Protein AF-A0A137QZU5-F1 (afdb_monomer)

Solvent-accessible surface area (backbone atoms only — not comparable to full-atom values): 6065 Å² total; per-residue (Å²): 135,88,63,57,78,78,42,48,64,58,50,53,48,53,58,33,65,40,64,36,90,90,76,73,49,22,55,32,37,74,77,68,73,47,74,85,72,81,84,87,70,87,69,70,92,68,66,62,59,70,68,57,49,54,49,52,53,52,51,52,53,52,48,55,52,50,49,54,49,52,52,52,50,51,53,51,51,50,55,57,56,51,72,75,51,76,80,82,74,74,80,78,80,80,85,128

Secondary structure (DSSP, 8-state):
---HHHHHHHHHHHHHHSPPTTTS--HHHHHHSSPPPP-----GGG---HHHHHHHHHHHHHHHHHHHHHHHHHHHHHHHHHHTSPP---------

pLDDT: mean 80.57, std 13.17, range [49.06, 96.31]

Sequence (96 aa):
QRNWVEKVLLAKFAINSSISASTGYAPFELNGGYMPSMIKEVRDDNSPPQGIKKFANVALANLAAAHDVIIKARVFQTQQANKCRLPTSRPTTLYT

Mean predicted aligned error: 14.5 Å

Nearest PDB structures (foldseek):
  4bac-assembly1_B-2  TM=5.602E-01  e=3.873E-01  Human spumaretrovirus
  3oyi-assembly1_B  TM=5.672E-01  e=5.141E-01  Human spumaretrovirus
  3s3o-assembly1_B-2  TM=5.581E-01  e=5.923E-01  Human spumaretrovirus
  3s3n-assembly1_B-2  TM=5.593E-01  e=7.326E-01  Human spumaretrovirus
  4ikf-assembly1_B  TM=5.338E-01  e=1.044E+00  Human spumaretrovirus

Foldseek 3Di:
DPPVVLCPVVVVLCQQQDQDPVPRDGVCCVPPVDRDDQDPDDDPPPPDPPVVVVNNVVVVVVVVVVVVVVVVVVVVVVVVVVVVDDPPDDPPPDDD

Structure (mmCIF, N/CA/C/O backbone):
data_AF-A0A137QZU5-F1
#
_entry.id   AF-A0A137QZU5-F1
#
loop_
_atom_site.group_PDB
_atom_site.id
_atom_site.type_symbol
_atom_site.label_atom_id
_atom_site.label_alt_id
_atom_site.label_comp_id
_atom_site.label_asym_id
_atom_site.label_entity_id
_atom_site.lab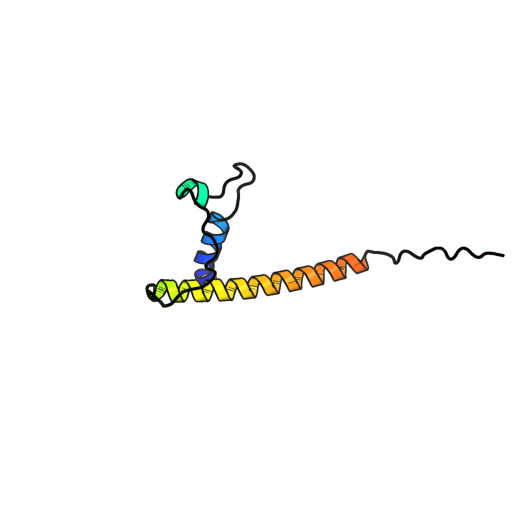el_seq_id
_atom_site.pdbx_PDB_ins_code
_atom_site.Cartn_x
_atom_site.Cartn_y
_atom_site.Cartn_z
_atom_site.occupancy
_atom_site.B_iso_or_equiv
_atom_site.auth_seq_id
_atom_site.auth_comp_id
_atom_site.auth_asym_id
_atom_site.auth_atom_id
_atom_site.pdbx_PDB_model_num
ATOM 1 N N . GLN A 1 1 ? -6.297 -8.616 -11.550 1.00 58.12 1 GLN A N 1
ATOM 2 C CA . GLN A 1 1 ? -6.244 -8.819 -10.084 1.00 58.12 1 GLN A CA 1
ATOM 3 C C . GLN A 1 1 ? -7.671 -9.074 -9.597 1.00 58.12 1 GLN A C 1
ATOM 5 O O . GLN A 1 1 ? -8.516 -8.236 -9.873 1.00 58.12 1 GLN A O 1
ATOM 10 N N . ARG A 1 2 ? -7.990 -10.238 -9.005 1.00 79.75 2 ARG A N 1
ATOM 11 C CA . ARG A 1 2 ? -9.384 -10.614 -8.643 1.00 79.75 2 ARG A CA 1
ATOM 12 C C . ARG A 1 2 ? -9.736 -10.382 -7.164 1.00 79.75 2 ARG A C 1
ATOM 14 O O . ARG A 1 2 ? -10.908 -10.321 -6.827 1.00 79.75 2 ARG A O 1
ATOM 21 N N . ASN A 1 3 ? -8.744 -10.179 -6.299 1.00 83.12 3 ASN A N 1
ATOM 22 C CA . ASN A 1 3 ? -8.900 -9.980 -4.853 1.00 83.12 3 ASN A CA 1
ATOM 23 C C . ASN A 1 3 ? -8.972 -8.496 -4.447 1.00 83.12 3 ASN A C 1
ATOM 25 O O . ASN A 1 3 ? -8.337 -8.066 -3.486 1.00 83.12 3 ASN A O 1
ATOM 29 N N . TRP A 1 4 ? -9.699 -7.679 -5.210 1.00 84.12 4 TRP A N 1
ATOM 30 C CA . TRP A 1 4 ? -9.718 -6.226 -5.007 1.00 84.12 4 TRP A CA 1
ATOM 31 C C . TRP A 1 4 ? -10.254 -5.832 -3.622 1.00 84.12 4 TRP A C 1
ATOM 33 O O . TRP A 1 4 ? -9.697 -4.925 -3.012 1.00 84.12 4 TRP A O 1
ATOM 43 N N . VAL A 1 5 ? -11.241 -6.566 -3.093 1.00 84.00 5 VAL A N 1
ATOM 44 C CA . VAL A 1 5 ? -11.837 -6.344 -1.761 1.00 84.00 5 VAL A CA 1
ATOM 45 C C . VAL A 1 5 ? -10.777 -6.385 -0.655 1.00 84.00 5 VAL A C 1
ATOM 47 O O . VAL A 1 5 ? -10.709 -5.482 0.174 1.00 84.00 5 VAL A O 1
ATOM 50 N N . GLU A 1 6 ? -9.881 -7.373 -0.687 1.00 80.81 6 GLU A N 1
ATOM 51 C CA . GLU A 1 6 ? -8.791 -7.519 0.291 1.00 80.81 6 GLU A CA 1
ATOM 52 C C . GLU A 1 6 ? -7.749 -6.395 0.186 1.00 80.81 6 GLU A C 1
ATOM 54 O O . GLU A 1 6 ? -7.047 -6.086 1.149 1.00 80.81 6 GLU A O 1
ATOM 59 N N . LYS A 1 7 ? -7.639 -5.764 -0.987 1.00 82.75 7 LYS A N 1
ATOM 60 C CA . LYS A 1 7 ? -6.674 -4.693 -1.258 1.00 82.75 7 LYS A CA 1
ATOM 61 C C . LYS A 1 7 ? -7.215 -3.303 -0.929 1.00 82.75 7 LYS A C 1
ATOM 63 O O . LYS A 1 7 ? -6.406 -2.388 -0.803 1.00 82.75 7 LYS A O 1
ATOM 68 N N . VAL A 1 8 ? -8.528 -3.136 -0.731 1.00 87.75 8 VAL A N 1
ATOM 69 C CA . VAL A 1 8 ? -9.149 -1.834 -0.414 1.00 87.75 8 VAL A CA 1
ATOM 70 C C . VAL A 1 8 ? -8.530 -1.208 0.834 1.00 87.75 8 VAL A C 1
ATOM 72 O O . VAL A 1 8 ? -8.170 -0.033 0.819 1.00 87.75 8 VAL A O 1
ATOM 75 N N . LEU A 1 9 ? -8.358 -1.986 1.906 1.00 84.31 9 LEU A N 1
ATOM 76 C CA . LEU A 1 9 ? -7.791 -1.473 3.157 1.00 84.31 9 LEU A CA 1
ATOM 77 C C . LEU A 1 9 ? -6.337 -1.017 2.982 1.00 84.31 9 LEU A C 1
ATOM 79 O O . LEU A 1 9 ? -5.961 0.045 3.476 1.00 84.31 9 LEU A O 1
ATOM 83 N N . LEU A 1 10 ? -5.538 -1.785 2.236 1.00 83.69 10 LEU A N 1
ATOM 84 C CA . LEU A 1 10 ? -4.147 -1.441 1.949 1.00 83.69 10 LEU A CA 1
ATOM 85 C C . LEU A 1 10 ? -4.047 -0.196 1.057 1.00 83.69 10 LEU A C 1
ATOM 87 O O . LEU A 1 10 ? -3.227 0.678 1.318 1.00 83.69 10 LEU A O 1
ATOM 91 N N . ALA A 1 11 ? -4.907 -0.087 0.042 1.00 87.62 11 ALA A N 1
ATOM 92 C CA . ALA A 1 11 ? -4.973 1.083 -0.826 1.00 87.62 11 ALA A CA 1
ATOM 93 C C . ALA A 1 11 ? -5.370 2.340 -0.040 1.00 87.62 11 ALA A C 1
ATOM 95 O O . ALA A 1 11 ? -4.721 3.373 -0.173 1.00 87.62 11 ALA A O 1
ATOM 96 N N . LYS A 1 12 ? -6.376 2.243 0.840 1.00 89.75 12 LYS A N 1
ATOM 97 C CA . LYS A 1 12 ? -6.777 3.342 1.728 1.00 89.75 12 LYS A CA 1
ATOM 98 C C . LYS A 1 12 ? -5.626 3.786 2.631 1.00 89.75 12 LYS A C 1
ATOM 100 O O . LYS A 1 12 ? -5.421 4.984 2.800 1.00 89.75 12 LYS A O 1
ATOM 105 N N . PHE A 1 13 ? -4.880 2.840 3.2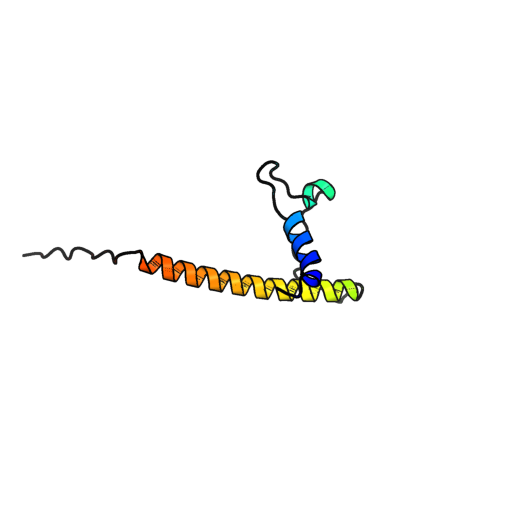01 1.00 88.44 13 PHE A N 1
ATOM 106 C CA . PHE A 1 13 ? -3.709 3.158 4.015 1.00 88.44 13 PHE A CA 1
ATOM 107 C C . PHE A 1 13 ? -2.633 3.873 3.189 1.00 88.44 13 PHE A C 1
ATOM 109 O O . PHE A 1 13 ? -2.204 4.955 3.567 1.00 88.44 13 PHE A O 1
ATOM 116 N N . ALA A 1 14 ? -2.270 3.330 2.023 1.00 90.69 14 ALA A N 1
ATOM 117 C CA . ALA A 1 14 ? -1.270 3.929 1.141 1.00 90.69 14 ALA A CA 1
ATOM 118 C C . ALA A 1 14 ? -1.647 5.355 0.707 1.00 90.69 14 ALA A C 1
ATOM 120 O O . ALA A 1 14 ? -0.804 6.246 0.738 1.00 90.69 14 ALA A O 1
ATOM 121 N N . ILE A 1 15 ? -2.918 5.584 0.359 1.00 93.06 15 ILE A N 1
ATOM 122 C CA . ILE A 1 15 ? -3.425 6.910 -0.016 1.00 93.06 15 ILE A CA 1
ATOM 123 C C . ILE A 1 15 ? -3.334 7.882 1.168 1.00 93.06 15 ILE A C 1
ATOM 125 O O . ILE A 1 15 ? -2.828 8.988 1.006 1.00 93.06 15 ILE A O 1
ATOM 129 N N . ASN A 1 16 ? -3.763 7.476 2.366 1.00 93.62 16 ASN A N 1
ATOM 130 C CA . ASN A 1 16 ? -3.739 8.347 3.547 1.00 93.62 16 ASN A CA 1
ATOM 131 C C . ASN A 1 16 ? -2.332 8.598 4.113 1.00 93.62 16 ASN A C 1
ATOM 133 O O . ASN A 1 16 ? -2.141 9.573 4.840 1.00 93.62 16 ASN A O 1
ATOM 137 N N . SER A 1 17 ? -1.362 7.740 3.788 1.00 92.06 17 SER A N 1
ATOM 138 C CA . SER A 1 17 ? 0.053 7.901 4.142 1.00 92.06 17 SER A CA 1
ATOM 139 C C . SER A 1 17 ? 0.872 8.642 3.082 1.00 92.06 17 SER A C 1
ATOM 141 O O . SER A 1 17 ? 2.029 8.969 3.336 1.00 92.06 17 SER A O 1
ATOM 143 N N . SER A 1 18 ? 0.321 8.894 1.892 1.00 94.31 18 SER A N 1
ATOM 144 C CA . SER A 1 18 ? 1.049 9.589 0.831 1.00 94.31 18 SER A CA 1
ATOM 145 C C . SER A 1 18 ? 1.114 11.084 1.115 1.00 94.31 18 SER A C 1
ATOM 147 O O . SER A 1 18 ? 0.086 11.734 1.302 1.00 94.31 18 SER A O 1
ATOM 149 N N . ILE A 1 19 ? 2.323 11.640 1.073 1.00 94.62 19 ILE A N 1
ATOM 150 C CA . ILE A 1 19 ? 2.540 13.084 1.163 1.00 94.62 19 ILE A CA 1
ATOM 151 C C . ILE A 1 19 ? 2.101 13.730 -0.152 1.00 94.62 19 ILE A C 1
ATOM 153 O O . ILE A 1 19 ? 2.511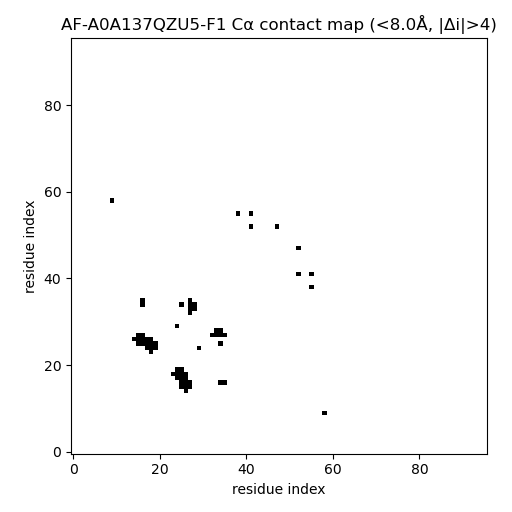 13.303 -1.234 1.00 94.62 19 ILE A O 1
ATOM 157 N N . SER A 1 20 ? 1.261 14.758 -0.062 1.00 94.44 20 SER A N 1
ATOM 158 C CA . SER A 1 20 ? 0.878 15.553 -1.227 1.00 94.44 20 SER A CA 1
ATOM 159 C C . SER A 1 20 ? 1.988 16.531 -1.607 1.00 94.44 20 SER A C 1
ATOM 161 O O . SER A 1 20 ? 2.524 17.235 -0.754 1.00 94.44 20 SER A O 1
ATOM 163 N N . ALA A 1 21 ? 2.281 16.648 -2.903 1.00 96.19 21 ALA A N 1
ATOM 164 C CA . ALA A 1 21 ? 3.250 17.618 -3.411 1.00 96.19 21 ALA A CA 1
ATOM 165 C C . ALA A 1 21 ? 2.798 19.081 -3.234 1.00 96.19 21 ALA A C 1
ATOM 167 O O . ALA A 1 21 ? 3.640 19.969 -3.159 1.00 96.19 21 ALA A O 1
ATOM 168 N N . SER A 1 22 ? 1.487 19.345 -3.172 1.00 96.31 22 SER A N 1
ATOM 169 C CA . SER A 1 22 ? 0.956 20.710 -3.051 1.00 96.31 22 SER A CA 1
ATOM 170 C C . SER A 1 22 ? 0.920 21.223 -1.615 1.00 96.31 22 SER A C 1
ATOM 172 O O . SER A 1 22 ? 1.044 22.424 -1.399 1.00 96.31 22 SER A O 1
ATOM 174 N N . THR A 1 23 ? 0.729 20.333 -0.638 1.00 95.00 23 THR A N 1
ATOM 175 C CA . THR A 1 23 ? 0.599 20.710 0.776 1.00 95.00 23 THR A CA 1
ATOM 176 C C . THR A 1 23 ? 1.803 20.303 1.611 1.00 95.00 23 THR A C 1
ATOM 178 O O . THR A 1 23 ? 1.992 20.860 2.683 1.00 95.00 23 THR A O 1
ATOM 181 N N . GLY A 1 24 ? 2.610 19.340 1.158 1.00 95.75 24 GLY A N 1
ATOM 182 C CA . GLY A 1 24 ? 3.715 18.781 1.938 1.00 95.75 24 GLY A CA 1
ATOM 183 C C . GLY A 1 24 ? 3.273 17.876 3.092 1.00 95.75 24 GLY A C 1
ATOM 184 O O . GLY A 1 24 ? 4.127 17.399 3.830 1.00 95.75 24 GLY A O 1
ATOM 185 N N . TYR A 1 25 ? 1.970 17.598 3.219 1.00 94.44 25 TYR A N 1
ATOM 186 C CA . TYR A 1 25 ? 1.396 16.783 4.293 1.00 94.44 25 TYR A CA 1
ATOM 187 C C . TYR A 1 25 ? 0.630 15.583 3.745 1.00 94.44 25 TYR A C 1
ATOM 189 O O . TYR A 1 25 ? 0.039 15.641 2.659 1.00 94.44 25 TYR A O 1
ATOM 197 N N . ALA A 1 26 ? 0.600 14.505 4.523 1.00 95.75 26 ALA A N 1
ATOM 198 C CA . ALA A 1 26 ? -0.282 13.374 4.282 1.00 95.75 26 ALA A CA 1
ATOM 199 C C . ALA A 1 26 ? -1.638 13.539 4.997 1.00 95.75 26 ALA A C 1
ATOM 201 O O . ALA A 1 26 ? -1.712 14.155 6.065 1.00 95.75 26 ALA A O 1
ATOM 202 N N . PRO A 1 27 ? -2.727 12.937 4.483 1.00 96.06 27 PRO A N 1
ATOM 203 C CA . PRO A 1 27 ? -4.036 12.984 5.137 1.00 96.06 27 PRO A CA 1
ATOM 204 C C . PRO A 1 27 ? -4.056 12.504 6.597 1.00 96.06 27 PRO A C 1
ATOM 206 O O . PRO A 1 27 ? -4.833 13.031 7.393 1.00 96.06 27 PRO A O 1
ATOM 209 N N . PHE A 1 28 ? -3.225 11.526 6.977 1.00 93.62 28 PHE A N 1
ATOM 210 C CA . PHE A 1 28 ? -3.113 11.106 8.380 1.00 93.62 28 PHE A CA 1
ATOM 211 C C . PHE A 1 28 ? -2.592 12.216 9.299 1.00 93.62 28 PHE A C 1
ATOM 213 O O . PHE A 1 28 ? -3.103 12.384 10.405 1.00 93.62 28 PHE A O 1
ATOM 220 N N . GLU A 1 29 ? -1.633 13.007 8.826 1.00 92.94 29 GLU A N 1
ATOM 221 C CA . GLU A 1 29 ? -1.081 14.127 9.588 1.00 92.94 29 GLU A CA 1
ATOM 222 C C . GLU A 1 29 ? -2.115 15.243 9.734 1.00 92.94 29 GLU A C 1
ATOM 224 O O . GLU A 1 29 ? -2.281 15.784 10.821 1.00 92.94 29 GLU A O 1
ATOM 229 N N . LEU A 1 30 ? -2.874 15.534 8.674 1.00 93.94 30 LEU A N 1
ATOM 230 C CA . LEU A 1 30 ? -3.886 16.593 8.694 1.00 93.94 30 LEU A CA 1
ATOM 231 C C . LEU A 1 30 ? -5.104 16.249 9.559 1.00 93.94 30 LEU A C 1
ATOM 233 O O . LEU A 1 30 ? -5.612 17.109 10.270 1.00 93.94 30 LEU A O 1
ATOM 237 N N . ASN A 1 31 ? -5.577 15.002 9.507 1.00 92.50 31 ASN A N 1
ATOM 238 C CA . ASN A 1 31 ? -6.787 14.597 10.229 1.00 92.50 31 ASN A CA 1
ATOM 239 C C . ASN A 1 31 ? -6.503 14.124 11.660 1.00 92.50 31 ASN A C 1
ATOM 241 O O . ASN A 1 31 ? -7.372 14.226 12.522 1.00 92.50 31 ASN A O 1
ATOM 245 N N . GLY A 1 32 ? -5.325 13.543 11.897 1.00 84.56 32 GLY A N 1
ATOM 246 C CA . GLY A 1 32 ? -4.979 12.888 13.159 1.00 84.56 32 GLY A CA 1
ATOM 247 C C . GLY A 1 32 ? -3.788 13.501 13.887 1.00 84.56 32 GLY A C 1
ATOM 248 O O . GLY A 1 32 ? -3.542 13.129 15.030 1.00 84.56 32 GLY A O 1
ATOM 249 N N . GLY A 1 33 ? -3.036 14.408 13.257 1.00 88.56 33 GLY A N 1
ATOM 250 C CA . GLY A 1 33 ? -1.842 15.023 13.844 1.00 88.56 33 GLY A CA 1
ATOM 251 C C . GLY A 1 33 ? -0.616 14.106 13.914 1.00 88.56 33 GLY A C 1
ATOM 252 O O . GLY A 1 33 ? 0.410 14.514 14.450 1.00 88.56 33 GLY A O 1
ATOM 253 N N . TYR A 1 34 ? -0.690 12.875 13.398 1.00 87.06 34 TYR A N 1
ATOM 254 C CA . TYR A 1 34 ? 0.436 11.941 13.385 1.00 87.06 34 TYR A CA 1
ATOM 255 C C . TYR A 1 34 ? 0.411 11.037 12.152 1.00 87.06 34 TYR A C 1
ATOM 257 O O . TYR A 1 34 ? -0.650 10.641 11.671 1.00 87.06 34 TYR A O 1
ATOM 265 N N . MET A 1 35 ? 1.596 10.658 11.672 1.00 91.81 35 MET A N 1
ATOM 266 C CA . MET A 1 35 ? 1.754 9.599 10.678 1.00 91.81 35 MET A CA 1
ATOM 267 C C . MET A 1 35 ? 1.853 8.242 11.391 1.00 91.81 35 MET A C 1
ATOM 269 O O . MET A 1 35 ? 2.771 8.045 12.195 1.00 91.81 35 MET A O 1
ATOM 273 N N . PRO A 1 36 ? 0.959 7.277 11.115 1.00 84.06 36 PRO A N 1
ATOM 274 C CA . PRO A 1 36 ? 1.088 5.933 11.656 1.00 84.06 36 PRO A CA 1
ATOM 275 C C . PRO A 1 36 ? 2.413 5.305 11.213 1.00 84.06 36 PRO A C 1
ATOM 277 O O . PRO A 1 36 ? 2.669 5.144 10.019 1.00 84.06 36 PRO A O 1
ATOM 280 N N . SER A 1 37 ? 3.259 4.923 12.170 1.00 73.06 37 SER A N 1
ATOM 281 C CA . SER A 1 37 ? 4.441 4.112 11.868 1.00 73.06 37 SER A CA 1
ATOM 282 C C . SER A 1 37 ? 4.028 2.665 11.594 1.00 73.06 37 SER A C 1
ATOM 284 O O . SER A 1 37 ? 3.036 2.184 12.150 1.00 73.06 37 SER A O 1
ATOM 286 N N . MET A 1 38 ? 4.780 1.951 10.753 1.00 66.62 38 MET A N 1
ATOM 287 C CA . MET A 1 38 ? 4.508 0.532 10.525 1.00 66.62 38 MET A CA 1
ATOM 288 C C . MET A 1 38 ? 4.619 -0.255 11.834 1.00 66.62 38 MET A C 1
ATOM 290 O O . MET A 1 38 ? 5.589 -0.104 12.579 1.00 66.62 38 MET A O 1
ATOM 294 N N . ILE A 1 39 ? 3.634 -1.123 12.081 1.00 68.19 39 ILE A N 1
ATOM 295 C CA . ILE A 1 39 ? 3.672 -2.107 13.166 1.00 68.19 39 ILE A CA 1
ATOM 296 C C . ILE A 1 39 ? 4.932 -2.955 12.970 1.00 68.19 39 ILE A C 1
ATOM 298 O O . ILE A 1 39 ? 5.031 -3.701 11.998 1.00 68.19 39 ILE A O 1
ATOM 302 N N . LYS A 1 40 ? 5.904 -2.810 13.876 1.00 65.25 40 LYS A N 1
ATOM 303 C CA . LYS A 1 40 ? 7.154 -3.587 13.858 1.00 65.25 40 LYS A CA 1
ATOM 304 C C . LYS A 1 40 ? 6.953 -5.000 14.407 1.00 65.25 40 LYS A C 1
ATOM 306 O O . LYS A 1 40 ? 7.634 -5.918 13.977 1.00 65.25 40 LYS A O 1
ATOM 311 N N . GLU A 1 41 ? 6.012 -5.160 15.336 1.00 52.84 41 GLU A N 1
ATOM 312 C CA . GLU A 1 41 ? 5.701 -6.423 16.004 1.00 52.84 41 GLU A CA 1
ATOM 313 C C . GLU A 1 41 ? 4.316 -6.331 16.662 1.00 52.84 41 GLU A C 1
ATOM 315 O O . GLU A 1 41 ? 3.955 -5.285 17.206 1.00 52.84 41 GLU A O 1
ATOM 320 N N . VAL A 1 42 ? 3.542 -7.417 16.637 1.00 57.72 42 VAL A N 1
ATOM 321 C CA . VAL A 1 42 ? 2.323 -7.554 17.449 1.00 57.72 42 VAL A CA 1
ATOM 322 C C . VAL A 1 42 ? 2.731 -8.286 18.726 1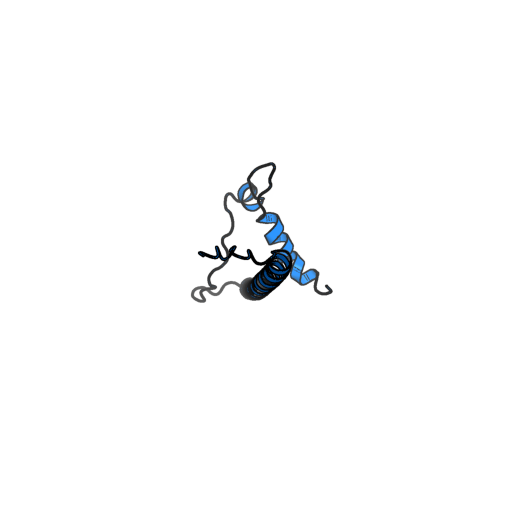.00 57.72 42 VAL A C 1
ATOM 324 O O . VAL A 1 42 ? 2.863 -9.505 18.707 1.00 57.72 42 VAL A O 1
ATOM 327 N N . ARG A 1 43 ? 2.983 -7.556 19.820 1.00 58.41 43 ARG A N 1
ATOM 328 C CA . ARG A 1 43 ? 3.247 -8.183 21.127 1.00 58.41 43 ARG A CA 1
ATOM 329 C C . ARG A 1 43 ? 1.963 -8.808 21.665 1.00 58.41 43 ARG A C 1
ATOM 331 O O . ARG A 1 43 ? 0.903 -8.183 21.611 1.00 58.41 43 ARG A O 1
ATOM 338 N N . ASP A 1 44 ? 2.061 -10.040 22.153 1.00 58.00 44 ASP A N 1
ATOM 339 C CA . ASP A 1 44 ? 0.908 -10.828 22.612 1.00 58.00 44 ASP A CA 1
ATOM 340 C C . ASP A 1 44 ? 0.460 -10.460 24.039 1.00 58.00 44 ASP A C 1
ATOM 342 O O . ASP A 1 44 ? -0.596 -10.891 24.498 1.00 58.00 44 ASP A O 1
ATOM 346 N N . ASP A 1 45 ? 1.234 -9.600 24.703 1.00 60.53 45 ASP A N 1
ATOM 347 C CA . ASP A 1 45 ? 1.142 -9.259 26.125 1.00 60.53 45 ASP A CA 1
ATOM 348 C C . ASP A 1 45 ? -0.203 -8.607 26.510 1.00 60.53 45 ASP A C 1
ATOM 350 O O . ASP A 1 45 ? -0.580 -8.602 27.676 1.00 60.53 45 ASP A O 1
ATOM 354 N N . ASN A 1 46 ? -0.953 -8.100 25.521 1.00 58.94 46 ASN A N 1
ATOM 355 C CA . ASN A 1 46 ? -2.362 -7.714 25.612 1.00 58.94 46 ASN A CA 1
ATOM 356 C C . ASN A 1 46 ? -3.032 -7.966 24.257 1.00 58.94 46 ASN A C 1
ATOM 358 O O . ASN A 1 46 ? -3.227 -7.042 23.469 1.00 58.94 46 ASN A O 1
ATOM 362 N N . SER A 1 47 ? -3.313 -9.239 23.965 1.00 60.78 47 SER A N 1
ATOM 363 C CA . SER A 1 47 ? -3.922 -9.736 22.727 1.00 60.78 47 SER A CA 1
ATOM 364 C C . SER A 1 47 ? -4.908 -8.741 22.074 1.00 60.78 47 SER A C 1
ATOM 366 O O . SER A 1 47 ? -6.063 -8.658 22.509 1.00 60.78 47 SER A O 1
ATOM 368 N N . PRO A 1 48 ? -4.524 -8.036 20.989 1.00 64.56 48 PRO A N 1
ATOM 369 C CA . PRO A 1 48 ? -5.471 -7.213 20.250 1.00 64.56 48 PRO A CA 1
ATOM 370 C C . PRO A 1 48 ? -6.637 -8.070 19.723 1.00 64.56 48 PRO A C 1
ATOM 372 O O . PRO A 1 48 ? -6.426 -9.250 19.410 1.00 64.56 48 PRO A O 1
ATOM 375 N N . PRO A 1 49 ? -7.857 -7.506 19.597 1.00 76.44 49 PRO A N 1
ATOM 376 C CA . PRO A 1 49 ? -9.013 -8.201 19.040 1.00 76.44 49 PRO A CA 1
ATOM 377 C C . PRO A 1 49 ? -8.664 -8.982 17.768 1.00 76.44 49 PRO A C 1
ATOM 379 O O . PRO A 1 49 ? -7.916 -8.497 16.917 1.00 76.44 49 PRO A O 1
ATOM 382 N N . GLN A 1 50 ? -9.227 -10.182 17.603 1.00 78.06 50 GLN A N 1
ATOM 383 C CA . GLN A 1 50 ? -8.844 -11.132 16.546 1.00 78.06 50 GLN A CA 1
ATOM 384 C C . GLN A 1 50 ? -8.844 -10.522 15.130 1.00 78.06 50 GLN A C 1
ATOM 386 O O . GLN A 1 50 ? -8.004 -10.876 14.301 1.00 78.06 50 GLN A O 1
ATOM 391 N N . GLY A 1 51 ? -9.757 -9.585 14.849 1.00 74.62 51 GLY A N 1
ATOM 392 C CA . GLY A 1 51 ? -9.800 -8.858 13.577 1.00 74.62 51 GLY A CA 1
ATOM 393 C C . GLY A 1 51 ? -8.552 -8.004 13.321 1.00 74.62 51 GLY A C 1
ATOM 394 O O . GLY A 1 51 ? -8.032 -8.005 12.207 1.00 74.62 51 GLY A O 1
ATOM 395 N N . ILE A 1 52 ? -8.020 -7.352 14.358 1.00 75.31 52 ILE A N 1
ATOM 396 C CA . ILE A 1 52 ? -6.797 -6.540 14.287 1.00 75.31 52 ILE A CA 1
ATOM 397 C C . ILE A 1 52 ? -5.580 -7.438 14.048 1.00 75.31 52 ILE A C 1
ATOM 399 O O . ILE A 1 52 ? -4.764 -7.129 13.183 1.00 75.31 52 ILE A O 1
ATOM 403 N N . LYS A 1 53 ? -5.496 -8.591 14.729 1.00 79.69 53 LYS A N 1
ATOM 404 C CA . LYS A 1 53 ? -4.432 -9.588 14.493 1.00 79.69 53 LYS A CA 1
ATOM 405 C C . LYS A 1 53 ? -4.439 -10.099 13.049 1.00 79.69 53 LYS A C 1
ATOM 407 O O . LYS A 1 53 ? -3.401 -10.116 12.392 1.00 79.69 53 LYS A O 1
ATOM 412 N N . LYS A 1 54 ? -5.615 -10.464 12.522 1.00 83.75 54 LYS A N 1
ATOM 413 C CA . LYS A 1 54 ? -5.767 -10.914 11.126 1.00 83.75 54 LYS A CA 1
ATOM 414 C C . LYS A 1 54 ? -5.332 -9.834 10.136 1.00 83.75 54 LYS A C 1
ATOM 416 O O . LYS A 1 54 ? -4.575 -10.129 9.215 1.00 83.75 54 LYS A O 1
ATOM 421 N N . PHE A 1 55 ? -5.766 -8.591 10.346 1.00 81.19 55 PHE A N 1
ATOM 422 C CA . PHE A 1 55 ? -5.367 -7.470 9.501 1.00 81.19 55 PHE A CA 1
ATOM 423 C C . PHE A 1 55 ? -3.853 -7.228 9.543 1.00 81.19 55 PHE A C 1
ATOM 425 O O . PHE A 1 55 ? -3.230 -7.143 8.488 1.00 81.19 55 PHE A O 1
ATOM 432 N N . ALA A 1 56 ? -3.258 -7.171 10.738 1.00 79.81 56 ALA A N 1
ATOM 433 C CA . ALA A 1 56 ? -1.826 -6.941 10.9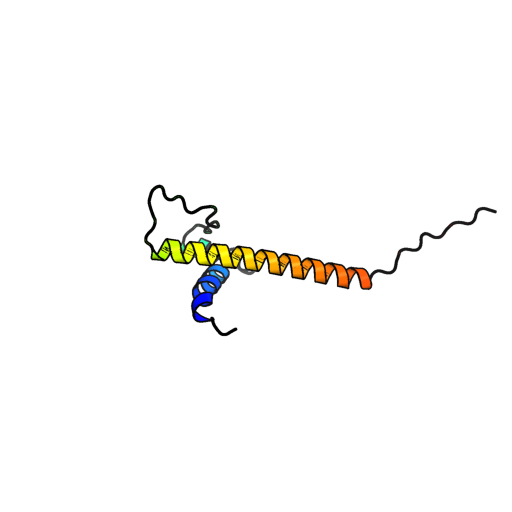11 1.00 79.81 56 ALA A CA 1
ATOM 434 C C . ALA A 1 56 ? -0.985 -8.028 10.222 1.00 79.81 56 ALA A C 1
ATOM 436 O O . ALA A 1 56 ? -0.046 -7.706 9.498 1.00 79.81 56 ALA A O 1
ATOM 437 N N . ASN A 1 57 ? -1.372 -9.301 10.354 1.00 83.38 57 ASN A N 1
ATOM 438 C CA . ASN A 1 57 ? -0.685 -10.414 9.693 1.00 83.38 57 ASN A CA 1
ATOM 439 C C . ASN A 1 57 ? -0.772 -10.326 8.162 1.00 83.38 57 ASN A C 1
ATOM 441 O O . ASN A 1 57 ? 0.228 -10.515 7.471 1.00 83.38 57 ASN A O 1
ATOM 445 N N . VAL A 1 58 ? -1.947 -9.991 7.617 1.00 84.75 58 VAL A N 1
ATOM 446 C CA . VAL A 1 58 ? -2.118 -9.790 6.168 1.00 84.75 58 VAL A CA 1
ATOM 447 C C . VAL A 1 58 ? -1.327 -8.573 5.680 1.00 84.75 58 VAL A C 1
ATOM 449 O O . VAL A 1 58 ? -0.729 -8.617 4.603 1.00 84.75 58 VAL A O 1
ATOM 452 N N . ALA A 1 59 ? -1.291 -7.487 6.453 1.00 79.06 59 ALA A N 1
ATOM 453 C CA . ALA A 1 59 ? -0.503 -6.302 6.131 1.00 79.06 59 ALA A CA 1
ATOM 454 C C . ALA A 1 59 ? 1.002 -6.619 6.101 1.00 79.06 59 ALA A C 1
ATOM 456 O O . ALA A 1 59 ? 1.670 -6.266 5.130 1.00 79.06 59 ALA A O 1
ATOM 457 N N . LEU A 1 60 ? 1.510 -7.355 7.095 1.00 83.44 60 LEU A N 1
ATOM 458 C CA . LEU A 1 60 ? 2.903 -7.814 7.157 1.00 83.44 60 LEU A CA 1
ATOM 459 C C . LEU A 1 60 ? 3.268 -8.714 5.969 1.00 83.44 60 LEU A C 1
ATOM 461 O O . LEU A 1 60 ? 4.284 -8.486 5.314 1.00 83.44 60 LEU A O 1
ATOM 465 N N . ALA A 1 61 ? 2.416 -9.684 5.628 1.00 85.19 61 ALA A N 1
ATOM 466 C CA . ALA A 1 61 ? 2.650 -10.567 4.485 1.00 85.19 61 ALA A CA 1
ATOM 467 C C . ALA A 1 61 ? 2.665 -9.803 3.148 1.00 85.19 61 ALA A C 1
ATOM 469 O O . ALA A 1 61 ? 3.530 -10.028 2.301 1.00 85.19 61 ALA A O 1
ATOM 470 N N . ASN A 1 62 ? 1.735 -8.858 2.960 1.00 81.56 62 ASN A N 1
ATOM 471 C CA . ASN A 1 62 ? 1.711 -8.004 1.772 1.00 81.56 62 ASN A CA 1
ATOM 472 C C . ASN A 1 62 ? 2.953 -7.110 1.679 1.00 81.56 62 ASN A C 1
ATOM 474 O O . ASN A 1 62 ? 3.440 -6.870 0.575 1.00 81.56 62 ASN A O 1
ATOM 478 N N . LEU A 1 63 ? 3.458 -6.622 2.813 1.00 80.81 63 LEU A N 1
ATOM 479 C CA . LEU A 1 63 ? 4.656 -5.793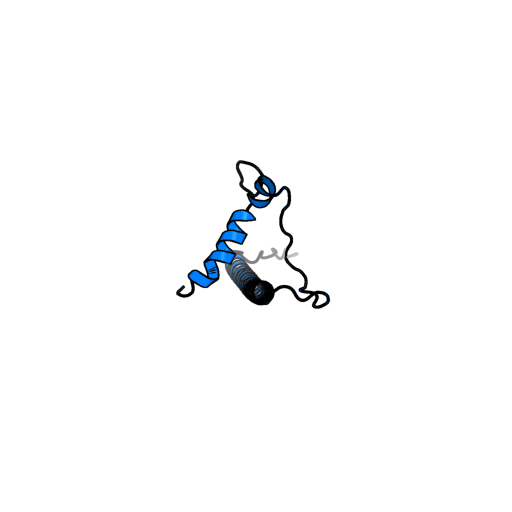 2.862 1.00 80.81 63 LEU A CA 1
ATOM 480 C C . LEU A 1 63 ? 5.900 -6.582 2.445 1.00 80.81 63 LEU A C 1
ATOM 482 O O . LEU A 1 63 ? 6.656 -6.104 1.601 1.00 80.81 63 LEU A O 1
ATOM 486 N N . ALA A 1 64 ? 6.076 -7.797 2.971 1.00 84.94 64 ALA A N 1
ATOM 487 C CA . ALA A 1 64 ? 7.165 -8.685 2.568 1.00 84.94 64 ALA A CA 1
ATOM 488 C C . ALA A 1 64 ? 7.114 -8.978 1.057 1.00 84.94 64 ALA A C 1
ATOM 490 O O . ALA A 1 64 ? 8.104 -8.802 0.350 1.00 84.94 64 ALA A O 1
ATOM 491 N N . ALA A 1 65 ? 5.927 -9.300 0.533 1.00 86.12 65 ALA A N 1
ATOM 492 C CA . ALA A 1 65 ? 5.743 -9.525 -0.898 1.00 86.12 65 ALA A CA 1
ATOM 493 C C . ALA A 1 65 ? 6.057 -8.274 -1.743 1.00 86.12 65 ALA A C 1
ATOM 495 O O . ALA A 1 65 ? 6.696 -8.374 -2.790 1.00 86.12 65 ALA A O 1
ATOM 496 N N . ALA A 1 66 ? 5.627 -7.087 -1.302 1.00 80.31 66 ALA A 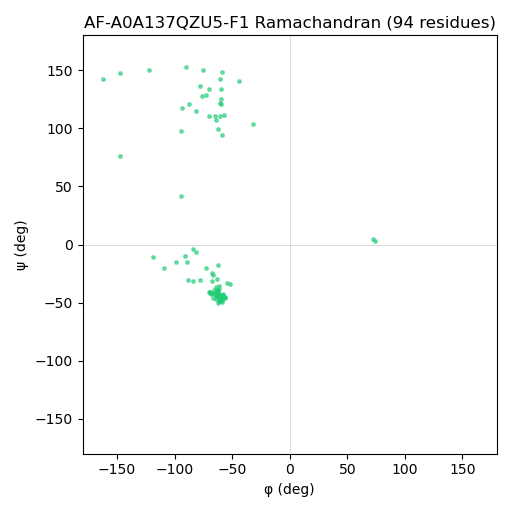N 1
ATOM 497 C CA . ALA A 1 66 ? 5.920 -5.833 -1.993 1.00 80.31 66 ALA A CA 1
ATOM 498 C C . ALA A 1 66 ? 7.424 -5.526 -1.999 1.00 80.31 66 ALA A C 1
ATOM 500 O O . ALA A 1 66 ? 7.963 -5.110 -3.026 1.00 80.31 66 ALA A O 1
ATOM 501 N N . HIS A 1 67 ? 8.106 -5.772 -0.880 1.00 86.25 67 HIS A N 1
ATOM 502 C CA . HIS A 1 67 ? 9.548 -5.605 -0.757 1.00 86.25 67 HIS A CA 1
ATOM 503 C C . HIS A 1 67 ? 10.305 -6.484 -1.765 1.00 86.25 67 HIS A C 1
ATOM 505 O O . HIS A 1 67 ? 11.134 -5.976 -2.524 1.00 86.25 67 HIS A O 1
ATOM 511 N N . ASP A 1 68 ? 9.946 -7.765 -1.867 1.00 89.94 68 ASP A N 1
ATOM 512 C CA . ASP A 1 68 ? 10.553 -8.692 -2.828 1.00 89.94 68 ASP A CA 1
ATOM 513 C C . ASP A 1 68 ? 10.316 -8.269 -4.284 1.00 89.94 68 ASP A C 1
ATOM 515 O O . ASP A 1 68 ? 11.216 -8.357 -5.126 1.00 89.94 68 ASP A O 1
ATOM 519 N N . VAL A 1 69 ? 9.114 -7.776 -4.597 1.00 89.81 69 VAL A N 1
ATOM 520 C CA . VAL A 1 69 ? 8.780 -7.266 -5.936 1.00 89.81 69 VAL A CA 1
ATOM 521 C C . VAL A 1 69 ? 9.610 -6.027 -6.274 1.00 89.81 69 VAL A C 1
ATOM 523 O O . VAL A 1 69 ? 10.133 -5.936 -7.385 1.00 89.81 69 VAL A O 1
ATOM 526 N N . ILE A 1 70 ? 9.786 -5.099 -5.329 1.00 89.19 70 ILE A N 1
ATOM 527 C CA . ILE A 1 70 ? 10.613 -3.900 -5.523 1.00 89.19 70 ILE A CA 1
ATOM 528 C C . ILE A 1 70 ? 12.077 -4.286 -5.749 1.00 89.19 70 ILE A C 1
ATOM 530 O O . ILE A 1 70 ? 12.710 -3.755 -6.663 1.00 89.19 70 ILE A O 1
ATOM 534 N N . ILE A 1 71 ? 12.617 -5.227 -4.968 1.00 91.88 71 ILE A N 1
ATOM 535 C CA . ILE A 1 71 ? 13.982 -5.734 -5.169 1.00 91.88 71 ILE A CA 1
ATOM 536 C C . ILE A 1 71 ? 14.122 -6.340 -6.568 1.00 91.88 71 ILE A C 1
ATOM 538 O O . ILE A 1 71 ? 15.030 -5.957 -7.308 1.00 91.88 71 ILE A O 1
ATOM 542 N N . LYS A 1 72 ? 13.200 -7.221 -6.976 1.00 93.06 72 LYS A N 1
ATOM 543 C CA . LYS A 1 72 ? 13.207 -7.815 -8.324 1.00 93.06 72 LYS A CA 1
ATOM 544 C C . LYS A 1 72 ? 13.159 -6.754 -9.422 1.00 93.06 72 LYS A C 1
ATOM 546 O O . LYS A 1 72 ? 13.934 -6.828 -10.375 1.00 93.06 72 LYS A O 1
ATOM 551 N N . ALA A 1 73 ? 12.294 -5.750 -9.280 1.00 91.19 73 ALA A N 1
ATOM 552 C CA . ALA A 1 73 ? 12.179 -4.660 -10.243 1.00 91.19 73 ALA A CA 1
ATOM 553 C C . ALA A 1 73 ? 13.484 -3.855 -10.352 1.00 91.19 73 ALA A C 1
ATOM 555 O O . ALA A 1 73 ? 13.932 -3.573 -11.461 1.00 91.19 73 ALA A O 1
ATOM 556 N N . ARG A 1 74 ? 14.139 -3.551 -9.223 1.00 94.19 74 ARG A N 1
ATOM 557 C CA . ARG A 1 74 ? 15.434 -2.849 -9.198 1.00 94.19 74 ARG A CA 1
ATOM 558 C C . ARG A 1 74 ? 16.544 -3.651 -9.871 1.00 94.19 74 ARG A C 1
ATOM 560 O O . ARG A 1 74 ? 17.333 -3.076 -10.622 1.00 94.19 74 ARG A O 1
ATOM 567 N N . VAL A 1 75 ? 16.596 -4.964 -9.639 1.00 94.88 75 VAL A N 1
ATOM 568 C CA . VAL A 1 75 ? 17.561 -5.856 -10.303 1.00 94.88 75 VAL A CA 1
ATOM 569 C C . VAL A 1 75 ? 17.350 -5.820 -11.815 1.00 94.88 75 VAL A C 1
ATOM 571 O O . VAL A 1 75 ? 18.302 -5.591 -12.560 1.00 94.88 75 VAL A O 1
ATOM 574 N N . PHE A 1 76 ? 16.104 -5.961 -12.271 1.00 92.19 76 PHE A N 1
ATOM 575 C CA . PHE A 1 76 ? 15.775 -5.906 -13.693 1.00 92.19 76 PHE A CA 1
ATOM 576 C C . PHE A 1 76 ? 16.128 -4.550 -14.317 1.00 92.19 76 PHE A C 1
ATOM 578 O O . PHE A 1 76 ? 16.799 -4.498 -15.345 1.00 92.19 76 PHE A O 1
ATOM 585 N N . GLN A 1 77 ? 15.743 -3.445 -13.677 1.00 90.56 77 GLN A N 1
ATOM 586 C CA . GLN A 1 77 ? 16.078 -2.094 -14.135 1.00 90.56 77 GLN A CA 1
ATOM 587 C C . GLN A 1 77 ? 17.592 -1.891 -14.243 1.00 90.56 77 GLN A C 1
ATOM 589 O O . GLN A 1 77 ? 18.065 -1.386 -15.258 1.00 90.56 77 GLN A O 1
ATOM 594 N N . THR A 1 78 ? 18.355 -2.343 -13.245 1.00 92.44 78 THR A N 1
ATOM 595 C CA . THR A 1 78 ? 19.823 -2.262 -13.252 1.00 92.44 78 THR A CA 1
ATOM 596 C C . THR A 1 78 ? 20.422 -3.054 -14.408 1.00 92.44 78 THR A C 1
ATOM 598 O O . THR A 1 78 ? 21.281 -2.546 -15.124 1.00 92.44 78 THR A O 1
ATOM 601 N N . GLN A 1 79 ? 19.949 -4.281 -14.642 1.00 91.19 79 GLN A N 1
ATOM 602 C CA . GLN A 1 79 ? 20.408 -5.095 -15.768 1.00 91.19 79 GLN A CA 1
ATOM 603 C C . GLN A 1 79 ?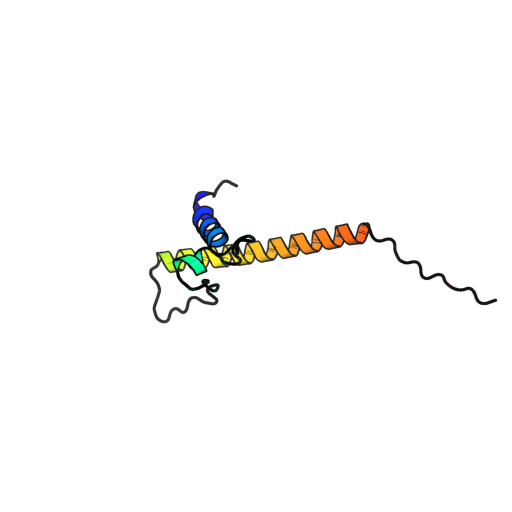 20.147 -4.407 -17.110 1.00 91.19 79 GLN A C 1
ATOM 605 O O . GLN A 1 79 ? 21.032 -4.377 -17.962 1.00 91.19 79 GLN A O 1
ATOM 610 N N . GLN A 1 80 ? 18.959 -3.830 -17.299 1.00 90.06 80 GLN A N 1
ATOM 611 C CA . GLN A 1 80 ? 18.624 -3.138 -18.543 1.00 90.06 80 GLN A CA 1
ATOM 612 C C . GLN A 1 80 ? 19.423 -1.842 -18.712 1.00 90.06 80 GLN A C 1
ATOM 614 O O . GLN A 1 80 ? 19.950 -1.596 -19.792 1.00 90.06 80 GLN A O 1
ATOM 619 N N . ALA A 1 81 ? 19.597 -1.055 -17.648 1.00 87.81 81 ALA A N 1
ATOM 620 C CA . ALA A 1 81 ? 20.429 0.146 -17.675 1.00 87.81 81 ALA A CA 1
ATOM 621 C C . ALA A 1 81 ? 21.896 -0.177 -18.010 1.00 87.81 81 ALA A C 1
ATOM 623 O O . ALA A 1 81 ? 22.534 0.551 -18.770 1.00 87.81 81 ALA A O 1
ATOM 624 N N . ASN A 1 82 ? 22.420 -1.296 -17.498 1.00 87.56 82 ASN A N 1
ATOM 625 C CA . ASN A 1 82 ? 23.787 -1.739 -17.771 1.00 87.56 82 ASN A CA 1
ATOM 626 C C . ASN A 1 82 ? 23.999 -2.165 -19.229 1.00 87.56 82 ASN A C 1
ATOM 628 O O . ASN A 1 82 ? 25.087 -1.948 -19.749 1.00 87.56 82 ASN A O 1
ATOM 632 N N . LYS A 1 83 ? 22.982 -2.700 -19.919 1.00 83.31 83 LYS A N 1
ATOM 633 C CA . LYS A 1 83 ? 23.080 -2.995 -21.363 1.00 83.31 83 LYS A CA 1
ATOM 634 C C . LYS A 1 83 ? 23.279 -1.740 -22.214 1.00 83.31 83 LYS A C 1
ATOM 636 O O . LYS A 1 83 ? 23.896 -1.817 -23.268 1.00 83.31 83 LYS A O 1
ATOM 641 N N . CYS A 1 84 ? 22.766 -0.597 -21.762 1.00 72.44 84 CYS A N 1
ATOM 642 C CA . CYS A 1 84 ? 22.888 0.679 -22.469 1.00 72.44 84 CYS A CA 1
ATOM 643 C C . CYS A 1 84 ? 24.210 1.410 -22.181 1.00 72.44 84 CYS A C 1
ATOM 645 O O . CYS A 1 84 ? 24.465 2.461 -22.767 1.00 72.44 84 CYS A O 1
ATOM 647 N N . ARG A 1 85 ? 25.059 0.885 -21.286 1.00 73.88 85 ARG A N 1
ATOM 648 C CA . ARG A 1 85 ? 26.409 1.405 -21.056 1.00 73.88 85 ARG A CA 1
ATOM 649 C C . ARG A 1 85 ? 27.402 0.639 -21.927 1.00 73.88 85 ARG A C 1
ATOM 651 O O . ARG A 1 85 ? 27.596 -0.558 -21.745 1.00 73.88 85 ARG A O 1
ATOM 658 N N . LEU A 1 86 ? 28.065 1.343 -22.844 1.00 66.88 86 LEU A N 1
ATOM 659 C CA . LEU A 1 86 ? 29.269 0.826 -23.495 1.00 66.88 86 LEU A CA 1
ATOM 660 C C . LEU A 1 86 ? 30.345 0.570 -22.424 1.00 66.88 86 LEU A C 1
ATOM 662 O O . LEU A 1 86 ? 30.465 1.375 -21.492 1.00 66.88 86 LEU A O 1
ATOM 666 N N . PRO A 1 87 ? 31.154 -0.499 -22.541 1.00 65.25 87 PRO A N 1
ATOM 667 C CA . PRO A 1 87 ? 32.350 -0.605 -21.730 1.00 65.25 87 PRO A CA 1
ATOM 668 C C . PRO A 1 87 ? 33.222 0.599 -22.074 1.00 65.25 87 PRO A C 1
ATOM 670 O O . PRO A 1 87 ? 33.582 0.795 -23.233 1.00 65.25 87 PRO A O 1
ATOM 673 N N . THR A 1 88 ? 33.559 1.419 -21.081 1.00 59.09 88 THR A N 1
ATOM 674 C CA . THR A 1 88 ? 34.659 2.374 -21.211 1.00 59.09 88 THR A CA 1
ATOM 675 C C . THR A 1 88 ? 35.919 1.572 -21.511 1.00 59.09 88 THR A C 1
ATOM 677 O O . THR A 1 88 ? 36.567 1.059 -20.597 1.00 59.09 88 THR A O 1
ATOM 680 N N . SER A 1 89 ? 36.249 1.417 -22.792 1.00 57.50 89 SER A N 1
ATOM 681 C CA . SER A 1 89 ? 37.561 0.968 -23.222 1.00 57.50 89 SER A CA 1
ATOM 682 C C . SER A 1 89 ? 38.552 2.001 -22.707 1.00 57.50 89 SER A C 1
ATOM 684 O O . SER A 1 89 ? 38.552 3.147 -23.159 1.00 57.50 89 SER A O 1
ATOM 686 N N . ARG A 1 90 ? 39.372 1.626 -21.723 1.00 56.09 90 ARG A N 1
ATOM 687 C CA . ARG A 1 90 ? 40.565 2.411 -21.410 1.00 56.09 90 ARG A CA 1
ATOM 688 C C . ARG A 1 90 ? 41.410 2.425 -22.688 1.00 56.09 90 ARG A C 1
ATOM 690 O O . ARG A 1 90 ? 41.675 1.337 -23.200 1.00 56.09 90 ARG A O 1
ATOM 697 N N . PRO A 1 91 ? 41.803 3.585 -23.239 1.00 49.06 91 PRO A N 1
ATOM 698 C CA . PRO A 1 91 ? 42.789 3.581 -24.302 1.00 49.06 91 PRO A CA 1
ATOM 699 C C . PRO A 1 91 ? 44.087 3.062 -23.683 1.00 49.06 91 PRO A C 1
ATOM 701 O O . PRO A 1 91 ? 44.667 3.698 -22.806 1.00 49.06 91 PRO A O 1
ATOM 704 N N . THR A 1 92 ? 44.496 1.859 -24.077 1.00 53.38 92 THR A N 1
ATOM 705 C CA . THR A 1 92 ? 45.847 1.367 -23.828 1.00 53.38 92 THR A CA 1
ATOM 706 C C . THR A 1 92 ? 46.782 2.306 -24.575 1.00 53.38 92 THR A C 1
ATOM 708 O O . THR A 1 92 ? 46.907 2.219 -25.795 1.00 53.38 92 THR A O 1
ATOM 711 N N . THR A 1 93 ? 47.386 3.254 -23.865 1.00 57.38 93 THR A N 1
ATOM 712 C CA . THR A 1 93 ? 48.469 4.069 -24.406 1.00 57.38 93 THR A CA 1
ATOM 713 C C . THR A 1 93 ? 49.629 3.121 -24.698 1.00 57.38 93 THR A C 1
ATOM 715 O O . THR A 1 93 ? 50.246 2.582 -23.780 1.00 57.38 93 THR A O 1
ATOM 718 N N . LEU A 1 94 ? 49.871 2.850 -25.980 1.00 58.66 94 LEU A N 1
ATOM 719 C CA . LEU A 1 94 ? 51.071 2.163 -26.438 1.00 58.66 94 LEU A CA 1
ATOM 720 C C . LEU A 1 94 ? 52.244 3.131 -26.252 1.00 58.66 94 LEU A C 1
ATOM 722 O O . LEU A 1 94 ? 52.312 4.153 -26.930 1.00 58.66 94 LEU A O 1
ATOM 726 N N . TYR A 1 95 ? 53.132 2.819 -25.312 1.00 53.66 95 TYR A N 1
ATOM 727 C CA . TYR A 1 95 ? 54.470 3.396 -25.275 1.00 53.66 95 TYR A CA 1
ATOM 728 C C . TYR A 1 95 ? 55.339 2.608 -26.262 1.00 53.66 95 TY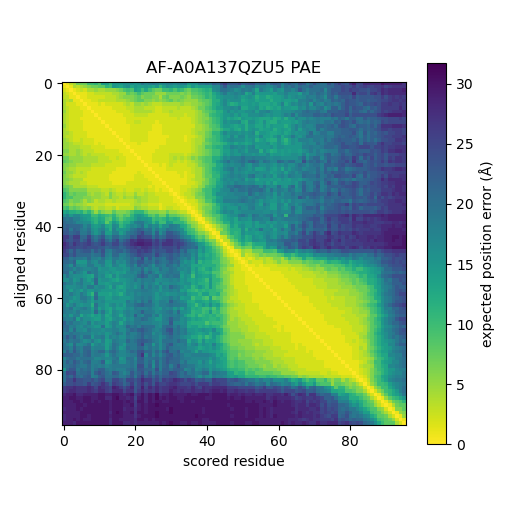R A C 1
ATOM 730 O O . TYR A 1 95 ? 55.545 1.409 -26.073 1.00 53.66 95 TYR A O 1
ATOM 738 N N . THR A 1 96 ? 55.791 3.279 -27.321 1.00 67.00 96 THR A N 1
ATOM 739 C CA . THR A 1 96 ? 56.981 2.912 -28.107 1.00 67.00 96 THR A CA 1
ATOM 740 C C . THR A 1 96 ? 58.156 3.742 -27.634 1.00 67.00 96 THR A C 1
ATOM 742 O O . THR A 1 96 ? 57.926 4.960 -27.445 1.00 67.00 96 THR A O 1
#

Radius of gyration: 22.62 Å; Cα contacts (8 Å, |Δi|>4): 31; chains: 1; bounding box: 69×32×54 Å